Protein AF-A0A8J2UEY0-F1 (afdb_monomer)

InterPro domains:
  IPR007867 Glucose-methanol-choline oxidoreductase, C-terminal [PF05199] (25-129)
  IPR036188 FAD/NAD(P)-binding domain superfamily [SSF51905] (13-135)
  IPR051473 Pyranose 2-oxidase-like [PTHR42784] (18-128)

Sequence (147 aa):
MKNNLNSGRLGPWWVGSHMMGETIPKETNTVSLDDSRKDAWGIPQLKINISYDDNDEKMLKDFFKQMTDMYTAAGFTNIKTGDSGQAPGLDIHEMGGVRMGKDPKTSLLNKWNQLHACPNVFVTDGAILLIGGSHAEKRKKYHLSPE

Organism: NCBI:txid1792502

pLDDT: mean 84.53, std 16.73, range [34.72, 98.19]

Radius of gyration: 22.15 Å; Cα contacts (8 Å, |Δi|>4): 233; chains: 1; bounding box: 42×38×64 Å

Nearest PDB structures (foldseek):
  4mif-assembly1_D  TM=7.862E-01  e=8.552E-04  Phanerodontia chrysosporium
  4mig-assembly1_D  TM=7.782E-01  e=8.058E-04  Phanerodontia chrysosporium
  4mig-assembly1_B  TM=7.901E-01  e=1.222E-03  Phanerodontia chrysosporium
  4mih-assembly2_H  TM=7.857E-01  e=1.222E-03  Phanerodontia chrysosporium
  4mih-assembly1_A  TM=7.819E-01  e=2.493E-03  Phanerodontia chrysosporium

Structure (mmCIF, N/CA/C/O backbone):
data_AF-A0A8J2UEY0-F1
#
_entry.id   AF-A0A8J2UEY0-F1
#
loop_
_atom_site.group_PDB
_atom_site.id
_atom_site.type_symbol
_atom_site.label_atom_id
_atom_site.label_alt_id
_atom_site.label_comp_id
_atom_site.label_asym_id
_atom_site.label_entity_id
_atom_site.label_seq_id
_atom_site.pdbx_PDB_ins_code
_atom_site.Cartn_x
_atom_site.Cartn_y
_atom_site.Cartn_z
_atom_site.occupancy
_atom_site.B_iso_or_equiv
_atom_site.auth_seq_id
_atom_site.auth_comp_id
_atom_site.auth_asym_id
_atom_site.auth_atom_id
_atom_site.pdbx_PDB_model_num
ATOM 1 N N . MET A 1 1 ? -12.991 16.322 -42.342 1.00 48.34 1 MET A N 1
ATOM 2 C CA . MET A 1 1 ? -12.497 15.392 -41.299 1.00 48.34 1 MET A CA 1
ATOM 3 C C . MET A 1 1 ? -12.030 14.033 -41.844 1.00 48.34 1 MET A C 1
ATOM 5 O O . MET A 1 1 ? -11.039 13.539 -41.335 1.00 48.34 1 MET A O 1
ATOM 9 N N . LYS A 1 2 ? -12.642 13.450 -42.895 1.00 51.44 2 LYS A N 1
ATOM 10 C CA . LYS A 1 2 ? -12.191 12.165 -43.492 1.00 51.44 2 LYS A CA 1
ATOM 11 C C . LYS A 1 2 ? -10.880 12.221 -44.304 1.00 51.44 2 LYS A C 1
ATOM 13 O O . LYS A 1 2 ? -10.200 11.210 -44.405 1.00 51.44 2 LYS A O 1
ATOM 18 N N . ASN A 1 3 ? -10.488 13.387 -44.825 1.00 53.50 3 ASN A N 1
ATOM 19 C CA . ASN A 1 3 ? -9.326 13.508 -45.725 1.00 53.50 3 ASN A CA 1
ATOM 20 C C . ASN A 1 3 ? -7.963 13.617 -45.011 1.00 53.50 3 ASN A C 1
ATOM 22 O O . ASN A 1 3 ? -6.942 13.620 -45.683 1.00 53.50 3 ASN A O 1
ATOM 26 N N . ASN A 1 4 ? -7.938 13.672 -43.672 1.00 53.56 4 ASN A N 1
ATOM 27 C CA . ASN A 1 4 ? -6.700 13.767 -42.880 1.00 53.56 4 ASN A CA 1
ATOM 28 C C . ASN A 1 4 ? -6.271 12.427 -42.258 1.00 53.56 4 ASN A C 1
ATOM 30 O O . ASN A 1 4 ? -5.319 12.394 -41.488 1.00 53.56 4 ASN A O 1
ATOM 34 N N . LEU A 1 5 ? -6.967 11.325 -42.558 1.00 59.34 5 LEU A N 1
ATOM 35 C CA . LEU A 1 5 ? -6.636 10.013 -41.990 1.00 59.34 5 LEU A CA 1
ATOM 36 C C . LEU A 1 5 ? -5.441 9.335 -42.687 1.00 59.34 5 LEU A C 1
ATOM 38 O O . LEU A 1 5 ? -4.867 8.424 -42.108 1.00 59.34 5 LEU A O 1
ATOM 42 N N . ASN A 1 6 ? -5.042 9.787 -43.886 1.00 62.38 6 ASN A N 1
ATOM 43 C CA . ASN A 1 6 ? -4.069 9.081 -44.739 1.00 62.38 6 ASN A CA 1
ATOM 44 C C . ASN A 1 6 ? -2.883 9.932 -45.244 1.00 62.38 6 ASN A C 1
ATOM 46 O O . ASN A 1 6 ? -2.154 9.481 -46.122 1.00 62.38 6 ASN A O 1
ATOM 50 N N . SER A 1 7 ? -2.667 11.155 -44.745 1.00 62.59 7 SER A N 1
ATOM 51 C CA . SER A 1 7 ? -1.717 12.108 -45.360 1.00 62.59 7 SER A CA 1
ATOM 52 C C . SER A 1 7 ? -0.508 12.505 -44.501 1.00 62.59 7 SER A C 1
ATOM 54 O O . SER A 1 7 ? 0.116 13.527 -44.771 1.00 62.59 7 SER A O 1
ATOM 56 N N . GLY A 1 8 ? -0.143 11.734 -43.476 1.00 60.62 8 GLY A N 1
ATOM 57 C CA . GLY A 1 8 ? 1.011 12.047 -42.630 1.00 60.62 8 GLY A CA 1
ATOM 58 C C . GLY A 1 8 ? 1.855 10.814 -42.362 1.00 60.62 8 GLY A C 1
ATOM 59 O O . GLY A 1 8 ? 1.344 9.822 -41.853 1.00 60.62 8 GLY A O 1
ATOM 60 N N . ARG A 1 9 ? 3.151 10.884 -42.682 1.00 64.81 9 ARG A N 1
ATOM 61 C CA . ARG A 1 9 ? 4.152 9.918 -42.217 1.00 64.81 9 ARG A CA 1
ATOM 62 C C . ARG A 1 9 ? 3.990 9.791 -40.698 1.00 64.81 9 ARG A C 1
ATOM 64 O O . ARG A 1 9 ? 4.179 10.777 -39.988 1.00 64.81 9 ARG A O 1
ATOM 71 N N . LEU A 1 10 ? 3.549 8.623 -40.228 1.00 71.69 10 LEU A N 1
ATOM 72 C CA . LEU A 1 10 ? 3.275 8.406 -38.810 1.00 71.69 10 LEU A CA 1
ATOM 73 C C . LEU A 1 10 ? 4.551 8.688 -38.008 1.00 71.69 10 LEU A C 1
ATOM 75 O O . LEU A 1 10 ? 5.641 8.257 -38.388 1.00 71.69 10 LEU A O 1
ATOM 79 N N . GLY A 1 11 ? 4.411 9.464 -36.933 1.00 72.31 11 GLY A N 1
ATOM 80 C CA . GLY A 1 11 ? 5.512 9.757 -36.024 1.00 72.31 11 GLY A CA 1
ATOM 81 C C . GLY A 1 11 ? 5.959 8.515 -35.243 1.00 72.31 11 GLY A C 1
ATOM 82 O O . GLY A 1 11 ? 5.310 7.470 -35.309 1.00 72.31 11 GLY A O 1
ATOM 83 N N . PRO A 1 12 ? 7.060 8.614 -34.485 1.00 75.75 12 PRO A N 1
ATOM 84 C CA . PRO A 1 12 ? 7.502 7.534 -33.614 1.00 75.75 12 PRO A CA 1
ATOM 85 C C . PRO A 1 12 ? 6.407 7.177 -32.597 1.00 75.75 12 PRO A C 1
ATOM 87 O O . PRO A 1 12 ? 5.916 8.047 -31.879 1.00 75.75 12 PRO A O 1
ATOM 90 N N . TRP A 1 13 ? 6.044 5.896 -32.519 1.00 81.19 13 TRP A N 1
ATOM 91 C CA . TRP A 1 13 ? 5.051 5.403 -31.562 1.00 81.19 13 TRP A CA 1
ATOM 92 C C . TRP A 1 13 ? 5.713 4.991 -30.257 1.00 81.19 13 TRP A C 1
ATOM 94 O O . TRP A 1 13 ? 6.849 4.497 -30.258 1.00 81.19 13 TRP A O 1
ATOM 104 N N . TRP A 1 14 ? 4.984 5.166 -29.154 1.00 83.44 14 TRP A N 1
ATOM 105 C CA . TRP A 1 14 ? 5.385 4.643 -27.860 1.00 83.44 14 TRP A CA 1
ATOM 106 C C . TRP A 1 14 ? 4.302 3.813 -27.196 1.00 83.44 14 TRP A C 1
ATOM 108 O O . TRP A 1 14 ? 3.113 4.103 -27.308 1.00 83.44 14 TRP A O 1
ATOM 118 N N . VAL A 1 15 ? 4.741 2.806 -26.448 1.00 86.75 15 VAL A N 1
ATOM 119 C CA . VAL A 1 15 ? 3.894 2.092 -25.492 1.00 86.75 15 VAL A CA 1
ATOM 120 C C . VAL A 1 15 ? 4.376 2.412 -24.085 1.00 86.75 15 VAL A C 1
ATOM 122 O O . VAL A 1 15 ? 5.468 2.965 -23.908 1.00 86.75 15 VAL A O 1
ATOM 125 N N . GLY A 1 16 ? 3.569 2.122 -23.072 1.00 87.75 16 GLY A N 1
ATOM 126 C CA . GLY A 1 16 ? 3.983 2.307 -21.693 1.00 87.75 16 GLY A CA 1
ATOM 127 C C . GLY A 1 16 ? 3.303 1.350 -20.734 1.00 87.75 16 GLY A C 1
ATOM 128 O O . GLY A 1 16 ? 2.247 0.808 -21.034 1.00 87.75 16 GLY A O 1
ATOM 129 N N . SER A 1 17 ? 3.927 1.150 -19.578 1.00 89.50 17 SER A N 1
ATOM 130 C CA . SER A 1 17 ? 3.360 0.382 -18.468 1.00 89.50 17 SER A CA 1
ATOM 131 C C . SER A 1 17 ? 3.620 1.108 -17.162 1.00 89.50 17 SER A C 1
ATOM 133 O O . SER A 1 17 ? 4.616 1.824 -17.049 1.00 89.50 17 SER A O 1
ATOM 135 N N . HIS A 1 18 ? 2.751 0.894 -16.185 1.00 86.94 18 HIS A N 1
ATOM 136 C CA . HIS A 1 18 ? 2.961 1.293 -14.798 1.00 86.94 18 HIS A CA 1
ATOM 137 C C . HIS A 1 18 ? 2.797 0.078 -13.881 1.00 86.94 18 HIS A C 1
ATOM 139 O O . HIS A 1 18 ? 2.293 -0.958 -14.318 1.00 86.94 18 HIS A O 1
ATOM 145 N N . MET A 1 19 ? 3.287 0.196 -12.649 1.00 86.56 19 MET A N 1
ATOM 146 C CA . MET A 1 19 ? 3.164 -0.817 -11.602 1.00 86.56 19 MET A CA 1
ATOM 147 C C . MET A 1 19 ? 2.245 -0.296 -10.502 1.00 86.56 19 MET A C 1
ATOM 149 O O . MET A 1 19 ? 2.326 0.872 -10.149 1.00 86.56 19 MET A O 1
ATOM 153 N N . MET A 1 20 ? 1.436 -1.188 -9.942 1.00 85.44 20 MET A N 1
ATOM 154 C CA . MET A 1 20 ? 0.667 -0.987 -8.717 1.00 85.44 20 MET A CA 1
ATOM 155 C C . MET A 1 20 ? 0.982 -2.165 -7.793 1.00 85.44 20 MET A C 1
ATOM 157 O O . MET A 1 20 ? 0.301 -3.187 -7.821 1.00 85.44 20 MET A O 1
ATOM 161 N N . GLY A 1 21 ? 2.096 -2.067 -7.065 1.00 83.62 21 GLY A N 1
ATOM 162 C CA . GLY A 1 21 ? 2.598 -3.155 -6.220 1.00 83.62 21 GLY A CA 1
ATOM 163 C C . GLY A 1 21 ? 1.837 -3.273 -4.899 1.00 83.62 21 GLY A C 1
ATOM 164 O O . GLY A 1 21 ? 1.370 -2.268 -4.379 1.00 83.62 21 GLY A O 1
ATOM 165 N N . GLU A 1 22 ? 1.694 -4.481 -4.355 1.00 86.38 22 GLU A N 1
ATOM 166 C CA . GLU A 1 22 ? 1.096 -4.693 -3.029 1.00 86.38 22 GLU A CA 1
ATOM 167 C C . GLU A 1 22 ? 2.073 -4.317 -1.911 1.00 86.38 22 GLU A C 1
ATOM 169 O O . GLU A 1 22 ? 3.152 -4.901 -1.805 1.00 86.38 22 GLU A O 1
ATOM 174 N N . THR A 1 23 ? 1.646 -3.411 -1.031 1.00 87.31 23 THR A N 1
ATOM 175 C CA . THR A 1 23 ? 2.329 -3.173 0.241 1.00 87.31 23 THR A CA 1
ATOM 176 C C . THR A 1 23 ? 1.755 -4.115 1.289 1.00 87.31 23 THR A C 1
ATOM 178 O O . THR A 1 23 ? 0.576 -4.031 1.635 1.00 87.31 23 THR A O 1
ATOM 181 N N . ILE A 1 24 ? 2.590 -5.000 1.833 1.00 88.56 24 ILE A N 1
ATOM 182 C CA . ILE A 1 24 ? 2.147 -5.963 2.847 1.00 88.56 24 ILE A CA 1
ATOM 183 C C . ILE A 1 24 ? 1.615 -5.222 4.089 1.00 88.56 24 ILE A C 1
ATOM 185 O O . ILE A 1 24 ? 2.270 -4.281 4.556 1.00 88.56 24 ILE A O 1
ATOM 189 N N . PRO A 1 25 ? 0.466 -5.637 4.663 1.00 86.94 25 PRO A N 1
ATOM 190 C CA . PRO A 1 25 ? -0.046 -5.063 5.902 1.00 86.94 25 PRO A CA 1
ATOM 191 C C . PRO A 1 25 ? 0.950 -5.215 7.054 1.00 86.94 25 PRO A C 1
ATOM 193 O O . PRO A 1 25 ? 1.441 -6.309 7.331 1.00 86.94 25 PRO A O 1
ATOM 196 N N . LYS A 1 26 ? 1.220 -4.115 7.759 1.00 88.06 26 LYS A N 1
ATOM 197 C CA . LYS A 1 26 ? 2.144 -4.066 8.902 1.00 88.06 26 LYS A CA 1
ATOM 198 C C . LYS A 1 26 ? 1.445 -3.391 10.070 1.00 88.06 26 LYS A C 1
ATOM 200 O O . LYS A 1 26 ? 0.770 -2.390 9.876 1.00 88.06 26 LYS A O 1
ATOM 205 N N . GLU A 1 27 ? 1.651 -3.879 11.289 1.00 88.94 27 GLU A N 1
ATOM 206 C CA . GLU A 1 27 ? 1.097 -3.229 12.491 1.00 88.94 27 GLU A CA 1
ATOM 207 C C . GLU A 1 27 ? 1.657 -1.815 12.702 1.00 88.94 27 GLU A C 1
ATOM 209 O O . GLU A 1 27 ? 0.991 -0.954 13.269 1.00 88.94 27 GLU A O 1
ATOM 214 N N . THR A 1 28 ? 2.869 -1.556 12.206 1.00 91.12 28 THR A N 1
ATOM 215 C CA . THR A 1 28 ? 3.490 -0.226 12.216 1.00 91.12 28 THR A CA 1
ATOM 216 C C . THR A 1 28 ? 2.821 0.747 11.249 1.00 91.12 28 THR A C 1
ATOM 218 O O . THR A 1 28 ? 2.954 1.958 11.425 1.00 91.12 28 THR A O 1
ATOM 221 N N . ASN A 1 29 ? 2.112 0.234 10.240 1.00 91.62 29 ASN A N 1
ATOM 222 C CA . ASN A 1 29 ? 1.417 1.029 9.242 1.00 91.62 29 ASN A CA 1
ATOM 223 C C . ASN A 1 29 ? 0.030 1.396 9.777 1.00 91.62 29 ASN A C 1
ATOM 225 O O . ASN A 1 29 ? -0.854 0.546 9.872 1.00 91.62 29 ASN A O 1
ATOM 229 N N . THR A 1 30 ? -0.156 2.659 10.156 1.00 92.06 30 THR A N 1
ATOM 230 C CA . THR A 1 30 ? -1.366 3.114 10.849 1.00 92.06 30 THR A CA 1
ATOM 231 C C . THR A 1 30 ? -1.921 4.409 10.272 1.00 92.06 30 THR A C 1
ATOM 233 O O . THR A 1 30 ? -1.206 5.247 9.719 1.00 92.06 30 THR A O 1
ATOM 236 N N . VAL A 1 31 ? -3.231 4.574 10.440 1.00 92.31 31 VAL A N 1
ATOM 237 C CA . VAL A 1 31 ? -3.944 5.835 10.249 1.00 92.31 31 VAL A CA 1
ATOM 238 C C . VAL A 1 31 ? -4.666 6.133 11.554 1.00 92.31 31 VAL A C 1
ATOM 240 O O . VAL A 1 31 ? -5.368 5.274 12.087 1.00 92.31 31 VAL A O 1
ATOM 243 N N . SER A 1 32 ? -4.483 7.335 12.086 1.00 94.25 32 SER A N 1
ATOM 244 C CA . SER A 1 32 ? -5.156 7.796 13.298 1.00 94.25 32 SER A CA 1
ATOM 245 C C . SER A 1 32 ? -5.722 9.197 13.102 1.00 94.25 32 SER A C 1
ATOM 247 O O . SER A 1 32 ? -5.415 9.878 12.125 1.00 94.25 32 SER A O 1
ATOM 249 N N . LEU A 1 33 ? -6.544 9.644 14.046 1.00 97.00 33 LEU A N 1
ATOM 250 C CA . LEU A 1 33 ? -6.919 11.051 14.140 1.00 97.00 33 LEU A CA 1
ATOM 251 C C . LEU A 1 33 ? -5.799 11.835 14.834 1.00 97.00 33 LEU A C 1
ATOM 253 O O . LEU A 1 33 ? -5.086 11.295 15.681 1.00 97.00 33 LEU A O 1
ATOM 257 N N . ASP A 1 34 ? -5.618 13.089 14.439 1.00 97.38 34 ASP A N 1
ATOM 258 C CA . ASP A 1 34 ? -4.728 14.035 15.103 1.00 97.38 34 ASP A CA 1
ATOM 259 C C . ASP A 1 34 ? -5.432 14.650 16.318 1.00 97.38 34 ASP A C 1
ATOM 261 O O . ASP A 1 34 ? -6.549 15.156 16.211 1.00 97.38 34 ASP A O 1
ATOM 265 N N . ASP A 1 35 ? -4.772 14.637 17.475 1.00 95.38 35 ASP A N 1
ATOM 266 C CA . ASP A 1 35 ? -5.359 15.120 18.732 1.00 95.38 35 ASP A CA 1
ATOM 267 C C . ASP A 1 35 ? -5.508 16.650 18.781 1.00 95.38 35 ASP A C 1
ATOM 269 O O . ASP A 1 35 ? -6.272 17.188 19.585 1.00 95.38 35 ASP A O 1
ATOM 273 N N . SER A 1 36 ? -4.759 17.367 17.939 1.00 96.94 36 SER A N 1
ATOM 274 C CA . SER A 1 36 ? -4.624 18.825 18.001 1.00 96.94 36 SER A CA 1
ATOM 275 C C . SER A 1 36 ? -5.113 19.527 16.738 1.00 96.94 36 SER A C 1
ATOM 277 O O . SER A 1 36 ? -5.770 20.569 16.813 1.00 96.94 36 SER A O 1
ATOM 279 N N . ARG A 1 37 ? -4.805 18.966 15.566 1.00 98.00 37 ARG A N 1
ATOM 280 C CA . ARG A 1 37 ? -5.107 19.578 14.276 1.00 98.00 37 ARG A CA 1
ATOM 281 C C . ARG A 1 37 ? -6.494 19.178 13.817 1.00 98.00 37 ARG A C 1
ATOM 283 O O . ARG A 1 37 ? -6.857 18.006 13.795 1.00 98.00 37 ARG A O 1
ATOM 290 N N . LYS A 1 38 ? -7.246 20.179 13.381 1.00 98.19 38 LYS A N 1
ATOM 291 C CA . LYS A 1 38 ? -8.581 20.023 12.812 1.00 98.19 38 LYS A CA 1
ATOM 292 C C . LYS A 1 38 ? -8.623 20.619 11.414 1.00 98.19 38 LYS A C 1
ATOM 294 O O . LYS A 1 38 ? -7.796 21.465 11.069 1.00 98.19 38 LYS A O 1
ATOM 299 N N . ASP A 1 39 ? -9.533 20.137 10.587 1.00 97.06 39 ASP A N 1
ATOM 300 C CA . ASP A 1 39 ? -9.831 20.743 9.296 1.00 97.06 39 ASP A CA 1
ATOM 301 C C . ASP A 1 39 ? -10.714 21.998 9.445 1.00 97.06 39 ASP A C 1
ATOM 303 O O . ASP A 1 39 ? -11.021 22.448 10.555 1.00 97.06 39 ASP A O 1
ATOM 307 N N . ALA A 1 40 ? -11.123 22.579 8.315 1.00 97.88 40 ALA A N 1
ATOM 308 C CA . ALA A 1 40 ? -11.948 23.787 8.279 1.00 97.88 40 ALA A CA 1
ATOM 309 C C . ALA A 1 40 ? -13.344 23.612 8.910 1.00 97.88 40 ALA A C 1
ATOM 311 O O . ALA A 1 40 ? -14.008 24.606 9.201 1.00 97.88 40 ALA A O 1
ATOM 312 N N . TRP A 1 41 ? -13.784 22.372 9.141 1.00 97.44 41 TRP A N 1
ATOM 313 C CA . TRP A 1 41 ? -15.082 22.028 9.723 1.00 97.44 41 TRP A CA 1
ATOM 314 C C . TRP A 1 41 ? -14.964 21.544 11.174 1.00 97.44 41 TRP A C 1
ATOM 316 O O . TRP A 1 41 ? -15.955 21.131 11.774 1.00 97.44 41 TRP A O 1
ATOM 326 N N . GLY A 1 42 ? -13.768 21.623 11.766 1.00 97.25 42 GLY A N 1
ATOM 327 C CA . GLY A 1 42 ? -13.525 21.223 13.149 1.00 97.25 42 GLY A CA 1
ATOM 328 C C . GLY A 1 42 ? -13.377 19.711 13.349 1.00 97.25 42 GLY A C 1
ATOM 329 O O . GLY A 1 42 ? -13.360 19.263 14.501 1.00 97.25 42 GLY A O 1
ATOM 330 N N . ILE A 1 43 ? -13.246 18.935 12.270 1.00 97.75 43 ILE A N 1
ATOM 331 C CA . ILE A 1 43 ? -13.033 17.486 12.317 1.00 97.75 43 ILE A CA 1
ATOM 332 C C . ILE A 1 43 ? -11.530 17.222 12.500 1.00 97.75 43 ILE A C 1
ATOM 334 O O . ILE A 1 43 ? -10.720 17.867 11.829 1.00 97.75 43 ILE A O 1
ATOM 338 N N . PRO A 1 44 ? -11.115 16.321 13.412 1.00 98.19 44 PRO A N 1
ATOM 339 C CA . PRO A 1 44 ? -9.712 15.934 13.553 1.00 98.19 44 PRO A CA 1
ATOM 340 C C . PRO A 1 44 ? -9.093 15.497 12.220 1.00 98.19 44 PRO A C 1
ATOM 342 O O . PRO A 1 44 ? -9.671 14.681 11.502 1.00 98.19 44 PRO A O 1
ATOM 345 N N . GLN A 1 45 ? -7.914 16.028 11.889 1.00 97.75 45 GLN A N 1
ATOM 346 C CA . GLN A 1 45 ? -7.207 15.646 10.663 1.00 97.75 45 GLN A CA 1
ATOM 347 C C . GLN A 1 45 ? -6.674 14.214 10.758 1.00 97.75 45 GLN A C 1
ATOM 349 O O . GLN A 1 45 ? -6.406 13.712 11.8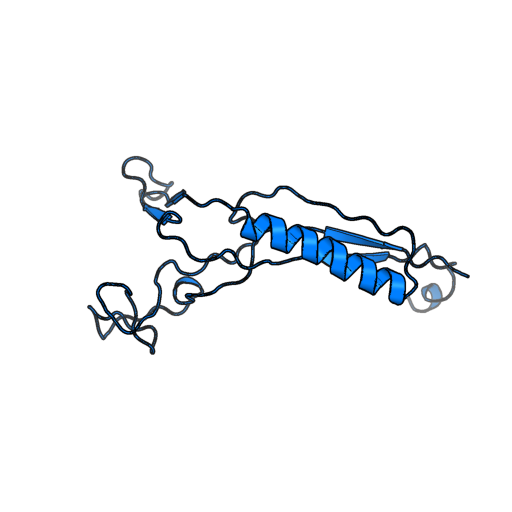48 1.00 97.75 45 GLN A O 1
ATOM 354 N N . LEU A 1 46 ? -6.455 13.567 9.612 1.00 93.88 46 LEU A N 1
ATOM 355 C CA . LEU A 1 46 ? -5.778 12.273 9.575 1.00 93.88 46 LEU A CA 1
ATOM 356 C C . LEU A 1 46 ? -4.274 12.431 9.834 1.00 93.88 46 LEU A C 1
ATOM 358 O O . LEU A 1 46 ? -3.603 13.296 9.266 1.00 93.88 46 LEU A O 1
ATOM 362 N N . LYS A 1 47 ? -3.732 11.537 10.656 1.00 94.00 47 LYS A N 1
ATOM 363 C CA . LYS A 1 47 ? -2.304 11.301 10.843 1.00 94.00 47 LYS A CA 1
ATOM 364 C C . LYS A 1 47 ? -1.973 9.936 10.253 1.00 94.00 47 LYS A C 1
ATOM 366 O O . LYS A 1 47 ? -2.441 8.911 10.740 1.00 94.00 47 LYS A O 1
ATOM 371 N N . ILE A 1 48 ? -1.185 9.944 9.185 1.00 91.69 48 ILE A N 1
ATOM 372 C CA . ILE A 1 48 ? -0.850 8.754 8.403 1.00 91.69 48 ILE A CA 1
ATOM 373 C C . ILE A 1 48 ? 0.607 8.391 8.688 1.00 91.69 48 ILE A C 1
ATOM 375 O O . ILE A 1 48 ? 1.498 9.220 8.505 1.00 91.69 48 ILE A O 1
ATOM 379 N N . ASN A 1 49 ? 0.844 7.164 9.147 1.00 92.44 49 ASN A N 1
ATOM 380 C CA . ASN A 1 49 ? 2.170 6.609 9.393 1.00 92.44 49 ASN A CA 1
ATOM 381 C C . ASN A 1 49 ? 2.342 5.345 8.553 1.00 92.44 49 ASN A C 1
ATOM 383 O O . ASN A 1 49 ? 1.981 4.259 8.994 1.00 92.44 49 ASN A O 1
ATOM 387 N N . ILE A 1 50 ? 2.853 5.498 7.334 1.00 90.44 50 ILE A N 1
ATOM 388 C CA . ILE A 1 50 ? 3.023 4.412 6.364 1.00 90.44 50 ILE A CA 1
ATOM 389 C C . ILE A 1 50 ? 4.407 4.540 5.735 1.00 90.44 50 ILE A C 1
ATOM 391 O O . ILE A 1 50 ? 4.809 5.637 5.344 1.00 90.44 50 ILE A O 1
ATOM 395 N N . SER A 1 51 ? 5.116 3.422 5.594 1.00 89.38 51 SER A N 1
ATOM 396 C CA . SER A 1 51 ? 6.382 3.365 4.864 1.00 89.38 51 SER A CA 1
ATOM 397 C C . SER A 1 51 ? 6.505 2.098 4.022 1.00 89.38 51 SER A C 1
ATOM 399 O O . SER A 1 51 ? 6.000 1.030 4.393 1.00 89.38 51 SER A O 1
ATOM 401 N N . TYR A 1 52 ? 7.231 2.219 2.912 1.00 90.00 52 TYR A N 1
ATOM 402 C CA . TYR A 1 52 ? 7.719 1.071 2.153 1.00 90.00 52 TYR A CA 1
ATOM 403 C C . TYR A 1 52 ? 8.841 0.350 2.907 1.00 90.00 52 TYR A C 1
ATOM 405 O O . TYR A 1 52 ? 9.466 0.918 3.808 1.00 90.00 52 TYR A O 1
ATOM 413 N N . ASP A 1 53 ? 9.091 -0.901 2.539 1.00 90.88 53 ASP A N 1
ATOM 414 C CA . ASP A 1 53 ? 10.235 -1.686 2.989 1.00 90.88 53 ASP A CA 1
ATOM 415 C C . ASP A 1 53 ? 10.965 -2.394 1.835 1.00 90.88 53 ASP A C 1
ATOM 417 O O . ASP A 1 53 ? 10.712 -2.178 0.648 1.00 90.88 53 ASP A O 1
ATOM 421 N N . ASP A 1 54 ? 11.896 -3.273 2.203 1.00 94.50 54 ASP A N 1
ATOM 422 C CA . ASP A 1 54 ? 12.697 -4.055 1.269 1.00 94.50 54 ASP A CA 1
ATOM 423 C C . ASP A 1 54 ? 11.871 -4.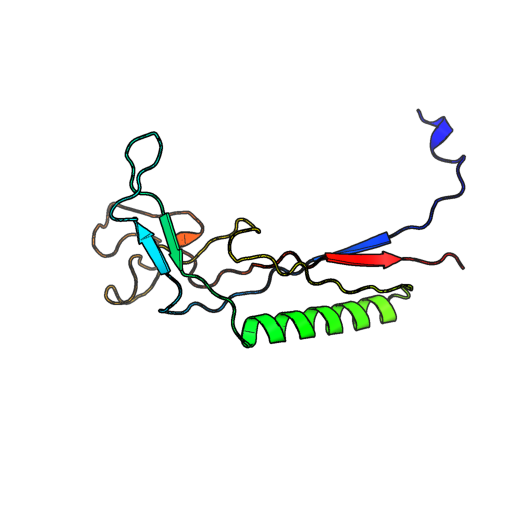926 0.309 1.00 94.50 54 ASP A C 1
ATOM 425 O O . ASP A 1 54 ? 12.349 -5.234 -0.786 1.00 94.50 54 ASP A O 1
ATOM 429 N N . ASN A 1 55 ? 10.677 -5.382 0.701 1.00 93.00 55 ASN A N 1
ATOM 430 C CA .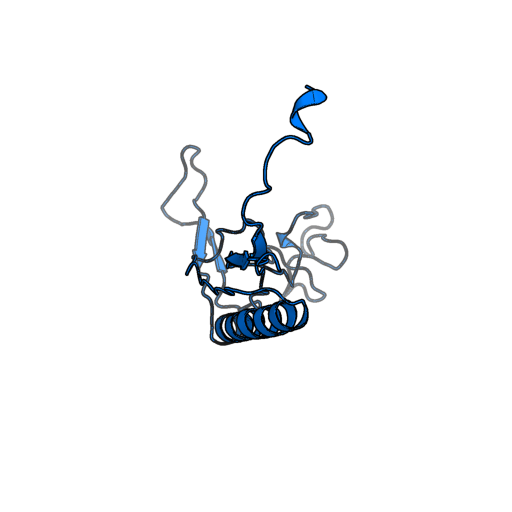 ASN A 1 55 ? 9.810 -6.168 -0.172 1.00 93.00 55 ASN A CA 1
ATOM 431 C C . ASN A 1 55 ? 9.254 -5.299 -1.303 1.00 93.00 55 ASN A C 1
ATOM 433 O O . ASN A 1 55 ? 9.314 -5.705 -2.465 1.00 93.00 55 ASN A O 1
ATOM 437 N N . ASP A 1 56 ? 8.798 -4.091 -0.976 1.00 91.56 56 ASP A N 1
ATOM 438 C CA . ASP A 1 56 ? 8.297 -3.119 -1.951 1.00 91.56 56 ASP A CA 1
ATOM 439 C C . ASP A 1 56 ? 9.390 -2.770 -2.985 1.00 91.56 56 ASP A C 1
ATOM 441 O O . ASP A 1 56 ? 9.163 -2.781 -4.201 1.00 91.56 56 ASP A O 1
ATOM 445 N N . GLU A 1 57 ? 10.627 -2.581 -2.515 1.00 92.38 57 GLU A N 1
ATOM 446 C CA . GLU A 1 57 ? 11.799 -2.314 -3.359 1.00 92.38 57 GLU A CA 1
ATOM 447 C C . GLU A 1 57 ? 12.226 -3.508 -4.225 1.00 92.38 57 GLU A C 1
ATOM 449 O O . GLU A 1 57 ? 12.709 -3.345 -5.352 1.00 92.38 57 GLU A O 1
ATOM 454 N N . LYS A 1 58 ? 12.071 -4.739 -3.730 1.00 95.00 58 LYS A N 1
ATOM 455 C CA . LYS A 1 58 ? 12.342 -5.949 -4.524 1.00 95.00 58 LYS A CA 1
ATOM 456 C C . LYS A 1 58 ? 11.295 -6.141 -5.612 1.00 95.00 58 LYS A C 1
ATOM 458 O O . LYS A 1 58 ? 11.666 -6.411 -6.754 1.00 95.00 58 LYS A O 1
ATOM 463 N N . MET A 1 59 ? 10.021 -5.953 -5.279 1.00 94.81 59 MET A N 1
ATOM 464 C CA . MET A 1 59 ? 8.909 -6.034 -6.225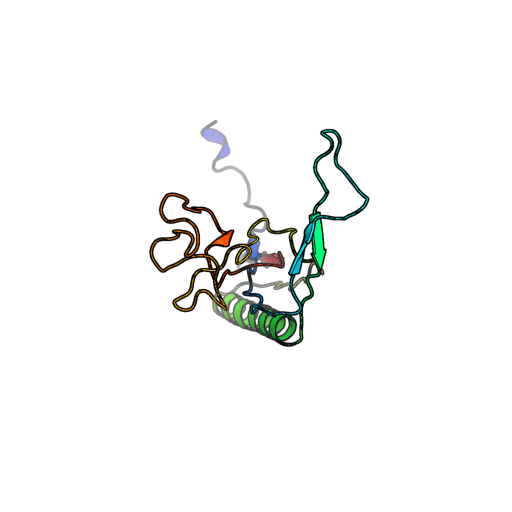 1.00 94.81 59 MET A CA 1
ATOM 465 C C . MET A 1 59 ? 9.067 -5.013 -7.355 1.00 94.81 59 MET A C 1
ATOM 467 O O . MET A 1 59 ? 8.903 -5.351 -8.526 1.00 94.81 59 MET A O 1
ATOM 471 N N . LEU A 1 60 ? 9.495 -3.792 -7.028 1.00 92.62 60 LEU A N 1
ATOM 472 C CA . LEU A 1 60 ? 9.867 -2.794 -8.022 1.00 92.62 60 LEU A CA 1
ATOM 473 C C . LEU A 1 60 ? 10.927 -3.301 -9.008 1.00 92.62 60 LEU A C 1
ATOM 475 O O . LEU A 1 60 ? 10.783 -3.179 -10.228 1.00 92.62 60 LEU A O 1
ATOM 479 N N . LYS A 1 61 ? 12.047 -3.795 -8.472 1.00 94.62 61 LYS A N 1
ATOM 480 C CA . LYS A 1 61 ? 13.185 -4.223 -9.291 1.00 94.62 61 LYS A CA 1
ATOM 481 C C . LYS A 1 61 ? 12.785 -5.378 -10.200 1.00 94.62 61 LYS A C 1
ATOM 483 O O . LYS A 1 61 ? 13.177 -5.386 -11.368 1.00 94.62 61 LYS A O 1
ATOM 488 N N . ASP A 1 62 ? 11.974 -6.302 -9.690 1.00 96.19 62 ASP A N 1
ATOM 489 C CA . ASP A 1 62 ? 11.415 -7.379 -10.498 1.00 96.19 62 ASP A CA 1
ATOM 490 C C . ASP A 1 62 ? 10.501 -6.833 -11.601 1.00 96.19 62 ASP A C 1
ATOM 492 O O . ASP A 1 62 ? 10.738 -7.136 -12.765 1.00 96.19 62 ASP A O 1
ATOM 496 N N . PHE A 1 63 ? 9.566 -5.923 -11.305 1.00 95.06 63 PHE A N 1
ATOM 497 C CA . PHE A 1 63 ? 8.735 -5.283 -12.333 1.00 95.06 63 PHE A CA 1
ATOM 498 C C . PHE A 1 63 ? 9.571 -4.654 -13.456 1.00 95.06 63 PHE A C 1
ATOM 500 O O . PHE A 1 63 ? 9.307 -4.875 -14.642 1.00 95.06 63 PHE A O 1
ATOM 507 N N . PHE A 1 64 ? 10.617 -3.896 -13.116 1.00 95.00 64 PHE A N 1
ATOM 508 C CA . PHE A 1 64 ? 11.497 -3.316 -14.128 1.00 95.00 64 PHE A CA 1
ATOM 509 C C . PHE A 1 64 ? 12.179 -4.373 -14.983 1.00 95.00 64 PHE A C 1
ATOM 511 O O . PHE A 1 64 ? 12.247 -4.195 -16.205 1.00 95.00 64 PHE A O 1
ATOM 518 N N . LYS A 1 65 ? 12.640 -5.463 -14.370 1.00 96.75 65 LYS A N 1
ATOM 519 C CA . LYS A 1 65 ? 13.242 -6.588 -15.077 1.00 96.75 65 LYS A CA 1
ATOM 520 C C . LYS A 1 65 ? 12.223 -7.277 -15.991 1.00 96.75 65 LYS A C 1
ATOM 522 O O . LYS A 1 65 ? 12.422 -7.270 -17.202 1.00 96.75 65 LYS A O 1
ATOM 527 N N . GLN A 1 66 ? 11.112 -7.775 -15.449 1.00 97.38 66 GLN A N 1
ATOM 528 C CA . GLN A 1 66 ? 10.100 -8.538 -16.190 1.00 97.38 66 GLN A CA 1
ATOM 529 C C . GLN A 1 66 ? 9.537 -7.745 -17.367 1.00 97.38 66 GLN A C 1
ATOM 531 O O . GLN A 1 66 ? 9.468 -8.241 -18.490 1.00 97.38 66 GLN A O 1
ATOM 536 N N . MET A 1 67 ? 9.213 -6.467 -17.155 1.00 95.19 67 MET A N 1
ATOM 537 C CA . MET A 1 67 ? 8.723 -5.634 -18.247 1.00 95.19 67 MET A CA 1
ATOM 538 C C . MET A 1 67 ? 9.815 -5.365 -19.284 1.00 95.19 67 MET A C 1
ATOM 540 O O . MET A 1 67 ? 9.505 -5.159 -20.449 1.00 95.19 67 MET A O 1
ATOM 544 N N . THR A 1 68 ? 11.096 -5.293 -18.904 1.00 94.75 68 THR A N 1
ATOM 545 C CA . THR A 1 68 ? 12.183 -5.098 -19.886 1.00 94.75 68 THR A CA 1
ATOM 546 C C . THR A 1 68 ? 12.345 -6.340 -20.738 1.00 94.75 68 THR A C 1
ATOM 548 O O . THR A 1 68 ? 12.382 -6.214 -21.959 1.00 94.75 68 THR A O 1
ATOM 551 N N . ASP A 1 69 ? 12.347 -7.513 -20.113 1.00 96.75 69 ASP A N 1
ATOM 552 C CA . ASP A 1 69 ? 12.454 -8.798 -20.798 1.00 96.75 69 ASP A CA 1
ATOM 553 C C . ASP A 1 69 ? 11.273 -8.994 -21.763 1.00 96.75 69 ASP A C 1
ATOM 555 O O . ASP A 1 69 ? 11.477 -9.276 -22.943 1.00 96.75 69 ASP A O 1
ATOM 559 N N . MET A 1 70 ? 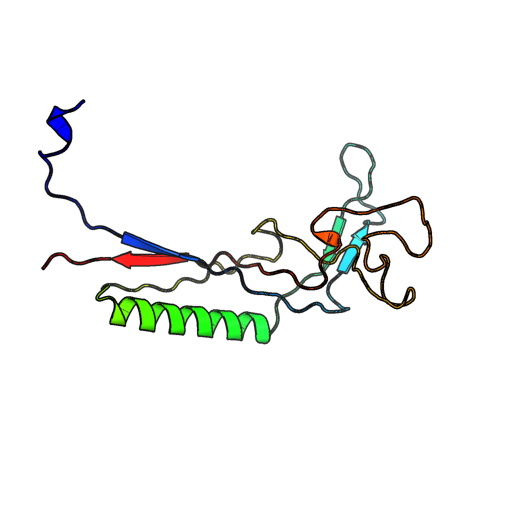10.044 -8.728 -21.305 1.00 96.44 70 MET A N 1
ATOM 560 C CA . MET A 1 70 ? 8.835 -8.829 -22.128 1.00 96.44 70 MET A CA 1
ATOM 561 C C . MET A 1 70 ? 8.863 -7.876 -23.329 1.00 96.44 70 MET A C 1
ATOM 563 O O . MET A 1 70 ? 8.591 -8.293 -24.453 1.00 96.44 70 MET A O 1
ATOM 567 N N . TYR A 1 71 ? 9.202 -6.599 -23.125 1.00 94.12 71 TYR A N 1
ATOM 568 C CA . TYR A 1 71 ? 9.235 -5.645 -24.237 1.00 94.12 71 TYR A CA 1
ATOM 569 C C . TYR A 1 71 ? 10.392 -5.894 -25.203 1.00 94.12 71 TYR A C 1
ATOM 571 O O . TYR A 1 71 ? 10.223 -5.687 -26.402 1.00 94.12 71 TYR A O 1
ATOM 579 N N . THR A 1 72 ? 11.524 -6.400 -24.712 1.00 94.50 72 THR A N 1
ATOM 580 C CA . THR A 1 72 ? 12.629 -6.843 -25.572 1.00 94.50 72 THR A CA 1
ATOM 581 C C . THR A 1 72 ? 12.181 -8.009 -26.450 1.00 94.50 72 THR A C 1
ATOM 583 O O . THR A 1 72 ? 12.363 -7.967 -27.664 1.00 94.50 72 THR A O 1
ATOM 586 N N . ALA A 1 73 ? 11.527 -9.016 -25.862 1.00 96.12 73 ALA A N 1
ATOM 587 C CA . ALA A 1 73 ? 10.993 -10.161 -26.600 1.00 96.12 73 ALA A CA 1
ATOM 588 C C . ALA A 1 73 ? 9.917 -9.760 -27.626 1.00 96.12 73 ALA A C 1
ATOM 590 O O . ALA A 1 73 ? 9.812 -10.381 -28.680 1.00 96.12 73 ALA A O 1
ATOM 591 N N . ALA A 1 74 ? 9.151 -8.703 -27.347 1.00 93.81 74 ALA A N 1
ATOM 592 C CA . ALA A 1 74 ? 8.153 -8.147 -28.259 1.00 93.81 74 ALA A CA 1
ATOM 593 C C . ALA A 1 74 ? 8.733 -7.198 -29.334 1.00 93.81 74 ALA A C 1
ATOM 595 O O . ALA A 1 74 ? 7.967 -6.627 -30.107 1.00 93.81 74 ALA A O 1
ATOM 596 N N . GLY A 1 75 ? 10.058 -7.011 -29.393 1.00 93.12 75 GLY A N 1
ATOM 597 C CA . GLY A 1 75 ? 10.731 -6.223 -30.434 1.00 93.12 75 GLY A CA 1
ATOM 598 C C . GLY A 1 75 ? 10.781 -4.711 -30.188 1.00 93.12 75 GLY A C 1
ATOM 599 O O . GLY A 1 75 ? 11.138 -3.954 -31.089 1.00 93.12 75 GLY A O 1
ATOM 600 N N . PHE A 1 76 ? 10.446 -4.238 -28.984 1.00 90.44 76 PHE A N 1
ATOM 601 C CA . PHE A 1 76 ? 10.573 -2.818 -28.657 1.00 90.44 76 PHE A CA 1
ATOM 602 C C . PHE A 1 76 ? 12.039 -2.428 -28.455 1.00 90.44 76 PHE A C 1
ATOM 604 O O . PHE A 1 76 ? 12.830 -3.159 -27.860 1.00 90.44 76 PHE A O 1
ATOM 611 N N . THR A 1 77 ? 12.383 -1.216 -28.880 1.00 90.19 77 THR A N 1
ATOM 612 C CA . THR A 1 77 ? 13.713 -0.626 -28.707 1.00 90.19 77 THR A CA 1
ATOM 613 C C . THR A 1 77 ? 13.636 0.613 -27.810 1.00 90.19 77 THR A C 1
ATOM 615 O O . THR A 1 77 ? 12.552 1.078 -27.440 1.00 90.19 77 THR A O 1
ATOM 618 N N . ASN A 1 78 ? 14.797 1.149 -27.402 1.00 90.56 78 ASN A N 1
ATOM 619 C CA . ASN A 1 78 ? 14.884 2.338 -26.538 1.00 90.56 78 ASN A CA 1
ATOM 620 C C . ASN A 1 78 ? 14.070 2.193 -25.231 1.00 90.56 78 ASN A C 1
ATOM 622 O O . ASN A 1 78 ? 13.330 3.089 -24.819 1.00 90.56 78 ASN A O 1
ATOM 626 N N . ILE A 1 79 ? 14.184 1.025 -24.596 1.00 90.75 79 ILE A N 1
ATOM 627 C CA . ILE A 1 79 ? 13.473 0.693 -23.363 1.00 90.75 79 ILE A CA 1
ATOM 628 C C . ILE A 1 79 ? 14.064 1.500 -22.200 1.00 90.75 79 ILE A C 1
ATOM 630 O O . ILE A 1 79 ? 15.254 1.390 -21.912 1.00 90.75 79 ILE A O 1
ATOM 634 N N . LYS A 1 80 ? 13.235 2.287 -21.502 1.00 91.81 80 LYS A N 1
ATOM 635 C CA . LYS A 1 80 ? 13.661 3.092 -20.344 1.00 91.81 80 LYS A CA 1
ATOM 636 C C . LYS A 1 80 ? 12.811 2.798 -19.123 1.00 91.81 80 LYS A C 1
ATOM 638 O O . LYS A 1 80 ? 11.596 2.942 -19.199 1.00 91.81 80 LYS A O 1
ATOM 643 N N . THR A 1 81 ? 13.448 2.442 -18.011 1.00 91.12 81 THR A N 1
ATOM 644 C CA . THR A 1 81 ? 12.838 2.301 -16.678 1.00 91.12 81 THR A CA 1
ATOM 645 C C . THR A 1 81 ? 12.886 3.627 -15.921 1.00 91.12 81 THR A C 1
ATOM 647 O O . THR A 1 81 ? 13.857 4.370 -16.056 1.00 91.12 81 THR A O 1
ATOM 650 N N . GLY A 1 82 ? 11.873 3.912 -15.104 1.00 90.06 82 GLY A N 1
ATOM 651 C CA . GLY A 1 82 ? 11.846 5.099 -14.253 1.00 90.06 82 GLY A CA 1
ATOM 652 C C . GLY A 1 82 ? 11.111 4.827 -12.950 1.00 90.06 82 GLY A C 1
ATOM 653 O O . GLY A 1 82 ? 9.990 4.321 -12.964 1.00 90.06 82 GLY A O 1
ATOM 654 N N . ASP A 1 83 ? 11.758 5.166 -11.838 1.00 89.56 83 ASP A N 1
ATOM 655 C CA . ASP A 1 83 ? 11.132 5.215 -10.524 1.00 89.56 83 ASP A CA 1
ATOM 656 C C . ASP A 1 83 ? 10.744 6.662 -10.210 1.00 89.56 83 ASP A C 1
ATOM 658 O O . ASP A 1 83 ? 11.567 7.568 -10.335 1.00 89.56 83 ASP A O 1
ATOM 662 N N . SER A 1 84 ? 9.485 6.878 -9.841 1.00 85.25 84 SER A N 1
ATOM 663 C CA . SER A 1 84 ? 8.971 8.186 -9.446 1.00 85.25 84 SER A CA 1
ATOM 664 C C . SER A 1 84 ? 9.312 8.555 -8.000 1.00 85.25 84 SER A C 1
ATOM 666 O O . SER A 1 84 ? 9.196 9.727 -7.649 1.00 85.25 84 SER A O 1
ATOM 668 N N . GLY A 1 85 ? 9.714 7.590 -7.161 1.00 87.12 85 GLY A N 1
ATOM 669 C CA . GLY A 1 85 ? 10.001 7.811 -5.740 1.00 87.12 85 GLY A CA 1
ATOM 670 C C . GLY A 1 85 ? 8.803 8.350 -4.951 1.00 87.12 85 GLY A C 1
ATOM 671 O O . GLY A 1 85 ? 8.984 9.036 -3.947 1.00 87.12 85 GLY A O 1
ATOM 672 N N . GLN A 1 86 ? 7.582 8.112 -5.438 1.00 85.88 86 GLN A N 1
ATOM 673 C CA . GLN A 1 86 ? 6.360 8.655 -4.851 1.00 85.88 86 GLN A CA 1
ATOM 674 C C . GLN A 1 86 ? 6.138 8.161 -3.423 1.00 85.88 86 GLN A C 1
ATOM 676 O O . GLN A 1 86 ? 6.278 6.973 -3.138 1.00 85.88 86 GLN A O 1
ATOM 681 N N . ALA A 1 87 ? 5.716 9.072 -2.546 1.00 87.44 87 ALA A N 1
ATOM 682 C CA . ALA A 1 87 ? 5.278 8.724 -1.202 1.00 87.44 87 ALA A CA 1
ATOM 683 C C . ALA A 1 87 ? 4.012 7.835 -1.234 1.00 87.44 87 ALA A C 1
ATOM 685 O O . ALA A 1 87 ? 3.225 7.930 -2.184 1.00 87.44 87 ALA A O 1
ATOM 686 N N . PRO A 1 88 ? 3.783 7.000 -0.203 1.00 86.38 88 PRO A N 1
ATOM 687 C CA . PRO A 1 88 ? 2.529 6.264 -0.045 1.00 86.38 88 PRO A CA 1
ATOM 688 C C . PRO A 1 88 ? 1.293 7.182 -0.101 1.00 86.38 88 PRO A C 1
ATOM 690 O O . PRO A 1 88 ? 1.331 8.297 0.420 1.00 86.38 88 PRO A O 1
ATOM 693 N N . GLY A 1 89 ? 0.203 6.701 -0.712 1.00 83.00 89 GLY A N 1
ATOM 694 C CA . GLY A 1 89 ? -1.092 7.405 -0.807 1.00 83.00 89 GLY A CA 1
ATOM 695 C C . GLY A 1 89 ? -1.303 8.292 -2.048 1.00 83.00 89 GLY A C 1
ATOM 696 O O . GLY A 1 89 ? -2.325 8.953 -2.178 1.00 83.00 89 GLY A O 1
ATOM 697 N N . LEU A 1 90 ? -0.354 8.340 -2.992 1.00 85.38 90 LEU A N 1
ATOM 698 C CA . LEU A 1 90 ? -0.487 9.147 -4.223 1.00 85.38 90 LEU A CA 1
ATOM 699 C C . LEU A 1 90 ? -1.187 8.448 -5.413 1.00 85.38 90 LEU A C 1
ATOM 701 O O . LEU A 1 90 ? -1.351 9.066 -6.460 1.00 85.38 90 LEU A O 1
ATOM 705 N N . ASP A 1 91 ? -1.611 7.197 -5.259 1.00 79.88 91 ASP A N 1
ATOM 706 C CA . ASP A 1 91 ? -2.226 6.317 -6.278 1.00 79.88 91 ASP A CA 1
ATOM 707 C C . ASP A 1 91 ? -3.686 5.966 -5.890 1.00 79.88 91 ASP A C 1
ATOM 709 O O . ASP A 1 91 ? -4.309 5.116 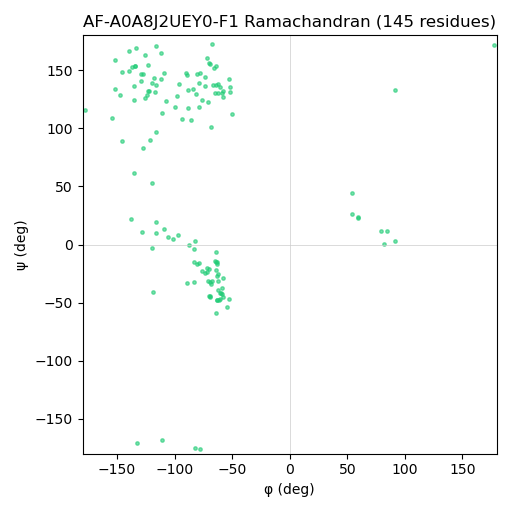-6.516 1.00 79.88 91 ASP A O 1
ATOM 713 N N . ILE A 1 92 ? -4.235 6.643 -4.862 1.00 86.31 92 ILE A N 1
ATOM 714 C CA . ILE A 1 92 ? -5.650 6.706 -4.439 1.00 86.31 92 ILE A CA 1
ATOM 715 C C . ILE A 1 92 ? -6.381 5.375 -4.170 1.00 86.31 92 ILE A C 1
ATOM 717 O O . ILE A 1 92 ? -7.606 5.301 -4.291 1.00 86.31 92 ILE A O 1
ATOM 721 N N . HIS A 1 93 ? -5.659 4.315 -3.812 1.00 87.38 93 HIS A N 1
ATOM 722 C CA . HIS A 1 93 ? -6.232 3.020 -3.397 1.00 87.38 93 HIS A CA 1
ATOM 723 C C . HIS A 1 93 ? -5.833 2.612 -1.962 1.00 87.38 93 HIS A C 1
ATOM 725 O O . HIS A 1 93 ? -5.299 1.526 -1.715 1.00 87.38 93 HIS A O 1
ATOM 731 N N . GLU A 1 94 ? -6.056 3.480 -0.987 1.00 86.25 94 GLU A N 1
ATOM 732 C CA . GLU A 1 94 ? -5.866 3.147 0.421 1.00 86.25 94 GLU A CA 1
ATOM 733 C C . GLU A 1 94 ? -6.859 2.061 0.869 1.00 86.25 94 GLU A C 1
ATOM 735 O O . GLU A 1 94 ? -8.067 2.144 0.639 1.00 86.25 94 GLU A O 1
ATOM 740 N N . MET A 1 95 ? -6.345 1.020 1.528 1.00 89.31 95 MET A N 1
ATOM 741 C CA . MET A 1 95 ? -7.111 -0.163 1.932 1.00 89.31 95 MET A CA 1
ATOM 742 C C . MET A 1 95 ? -6.721 -0.629 3.340 1.00 89.31 95 MET A C 1
ATOM 744 O O . MET A 1 95 ? -5.721 -0.193 3.907 1.00 89.31 95 MET A O 1
ATOM 748 N N . GLY A 1 96 ? -7.531 -1.511 3.929 1.00 89.44 96 GLY A N 1
ATOM 749 C CA . GLY A 1 96 ? -7.217 -2.181 5.199 1.00 89.44 96 GLY A CA 1
ATOM 750 C C . GLY A 1 96 ? -7.503 -1.388 6.479 1.00 89.44 96 GLY A C 1
ATOM 751 O O . GLY A 1 96 ? -7.304 -1.919 7.574 1.00 89.44 96 GLY A O 1
ATOM 752 N N . GLY A 1 97 ? -8.014 -0.155 6.375 1.00 89.44 97 GLY A N 1
ATOM 753 C CA . GLY A 1 97 ? -8.319 0.702 7.530 1.00 89.44 97 GLY A CA 1
ATOM 754 C C . GLY A 1 97 ? -9.387 0.144 8.484 1.00 89.44 97 GLY A C 1
ATOM 755 O O . GLY A 1 97 ? -9.368 0.448 9.674 1.00 89.44 97 GLY A O 1
ATOM 756 N N . VAL A 1 98 ? -10.292 -0.713 7.998 1.00 93.69 98 VAL A N 1
ATOM 757 C CA . VAL A 1 98 ? -11.333 -1.380 8.798 1.00 93.69 98 VAL A CA 1
ATOM 758 C C . VAL A 1 98 ? -11.386 -2.858 8.412 1.00 93.69 98 VAL A C 1
ATOM 760 O O . VAL A 1 98 ? -12.373 -3.379 7.903 1.00 93.69 98 VAL A O 1
ATOM 763 N N . ARG A 1 99 ? -10.264 -3.544 8.630 1.00 92.56 99 ARG A N 1
ATOM 764 C CA . ARG A 1 99 ? -10.034 -4.928 8.200 1.00 92.56 99 ARG A CA 1
ATOM 765 C C . ARG A 1 99 ? -11.121 -5.928 8.619 1.00 92.56 99 ARG A C 1
ATOM 767 O O . ARG A 1 99 ? -11.527 -5.996 9.788 1.00 92.56 99 ARG A O 1
ATOM 774 N N . MET A 1 100 ? -11.498 -6.780 7.665 1.00 94.94 100 MET A N 1
ATOM 775 C CA . MET A 1 100 ? -12.252 -8.009 7.915 1.00 94.94 100 MET A CA 1
ATOM 776 C C . MET A 1 100 ? -11.424 -9.066 8.651 1.00 94.94 100 MET A C 1
ATOM 778 O O . MET A 1 100 ? -10.200 -9.117 8.552 1.00 94.94 100 MET A O 1
ATOM 782 N N . GLY A 1 101 ? -12.100 -9.968 9.356 1.00 93.69 101 GLY A N 1
ATOM 783 C CA . GLY A 1 101 ? -11.494 -11.142 9.967 1.00 93.69 101 GLY A CA 1
ATOM 784 C C . GLY A 1 101 ? -12.491 -11.970 10.771 1.00 93.69 101 GLY A C 1
ATOM 785 O O . GLY A 1 101 ? -13.653 -11.610 10.960 1.00 93.69 101 GLY A O 1
ATOM 786 N N . LYS A 1 102 ? -12.043 -13.149 11.210 1.00 94.75 102 LYS A N 1
ATOM 787 C CA . LYS A 1 102 ? -12.866 -14.057 12.026 1.00 94.75 102 LYS A CA 1
ATOM 788 C C . LYS A 1 102 ? -12.841 -13.692 13.509 1.00 94.75 102 LYS A C 1
ATOM 790 O O . LYS A 1 102 ? -13.824 -13.932 14.198 1.00 94.75 102 LYS A O 1
ATOM 795 N N . ASP A 1 103 ? -11.717 -13.163 13.985 1.00 95.69 103 ASP A N 1
ATOM 796 C CA . ASP A 1 103 ? -11.489 -12.865 15.396 1.00 95.69 103 ASP A CA 1
ATOM 797 C C . ASP A 1 103 ? -11.713 -11.366 15.672 1.00 95.69 103 ASP A C 1
ATOM 799 O O . ASP A 1 103 ? -10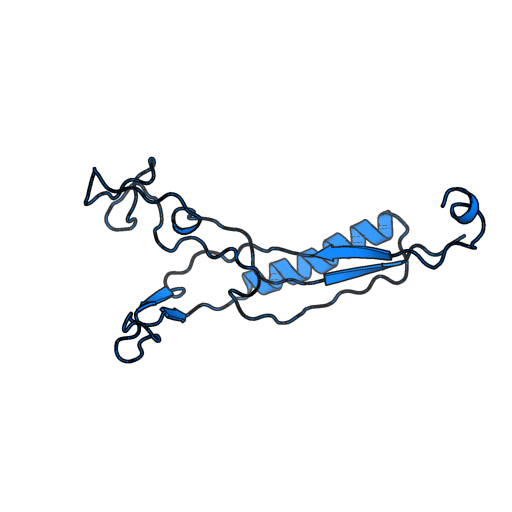.978 -10.538 15.120 1.00 95.69 103 ASP A O 1
ATOM 803 N N . PRO A 1 104 ? -12.681 -10.991 16.529 1.00 95.75 104 PRO A N 1
ATOM 804 C CA . PRO A 1 104 ? -12.953 -9.595 16.870 1.00 95.75 104 PRO A CA 1
ATOM 805 C C . PRO A 1 104 ? -11.801 -8.899 17.610 1.00 95.75 104 PRO A C 1
ATOM 807 O O . PRO A 1 104 ? -11.794 -7.676 17.705 1.00 95.75 104 PRO A O 1
ATOM 810 N N . LYS A 1 105 ? -10.812 -9.638 18.133 1.00 94.69 105 LYS A N 1
ATOM 811 C CA . LYS A 1 105 ? -9.610 -9.039 18.742 1.00 94.69 105 LYS A CA 1
ATOM 812 C C . LYS A 1 105 ? -8.613 -8.522 17.714 1.00 94.69 105 LYS A C 1
ATOM 814 O O . LYS A 1 105 ? -7.783 -7.682 18.037 1.00 94.69 105 LYS A O 1
ATOM 819 N N . THR A 1 106 ? -8.672 -9.045 16.494 1.00 91.69 106 THR A N 1
ATOM 820 C CA . THR A 1 106 ? -7.742 -8.695 15.417 1.00 91.69 106 THR A CA 1
ATOM 821 C C . THR A 1 106 ? -8.453 -8.091 14.214 1.00 91.69 106 THR A C 1
ATOM 823 O O . THR A 1 106 ? -7.797 -7.682 13.270 1.00 91.69 106 THR A O 1
ATOM 826 N N . SER A 1 107 ? -9.780 -7.998 14.209 1.00 94.19 107 SER A N 1
ATOM 827 C CA . SER A 1 107 ? -10.543 -7.439 13.095 1.00 94.19 107 SER A CA 1
ATOM 828 C C . SER A 1 107 ? -11.776 -6.703 13.583 1.00 94.19 107 SER A C 1
ATOM 830 O O . SER A 1 107 ? -12.365 -7.076 14.593 1.00 94.19 107 SER A O 1
ATOM 832 N N . LEU A 1 108 ? -12.170 -5.660 12.855 1.00 95.81 108 LEU A N 1
ATOM 833 C CA . LEU A 1 108 ? -13.369 -4.888 13.182 1.00 95.81 108 LEU A CA 1
ATOM 834 C C . LEU A 1 108 ? -14.606 -5.470 12.501 1.00 95.81 108 LEU A C 1
ATOM 836 O O . LEU A 1 108 ? -15.689 -5.443 13.087 1.00 95.81 108 LEU A O 1
ATOM 840 N N . LEU A 1 109 ? -14.436 -6.040 11.305 1.00 97.06 109 LEU A N 1
ATOM 841 C CA . LEU A 1 109 ? -15.529 -6.595 10.513 1.00 97.06 109 LEU A CA 1
ATOM 842 C C . LEU A 1 109 ? -15.474 -8.117 10.455 1.00 97.06 109 LEU A C 1
ATOM 844 O O . LEU A 1 109 ? -14.400 -8.714 10.399 1.00 97.06 109 LEU A O 1
ATOM 848 N N . ASN A 1 110 ? -16.641 -8.747 10.386 1.00 96.12 110 ASN A N 1
ATOM 849 C CA . ASN A 1 110 ? -16.761 -10.151 10.017 1.00 96.12 110 ASN A CA 1
ATOM 850 C C . ASN A 1 110 ? -16.738 -10.334 8.483 1.00 96.12 110 ASN A C 1
ATOM 852 O O . ASN A 1 110 ? -16.567 -9.384 7.722 1.00 96.12 110 ASN A O 1
ATOM 856 N N . LYS A 1 111 ? -16.944 -11.573 8.015 1.00 95.06 111 LYS A N 1
ATOM 857 C CA . LYS A 1 111 ? -16.933 -11.938 6.582 1.00 95.06 111 LYS A CA 1
ATOM 858 C C . LYS A 1 111 ? -18.031 -11.289 5.717 1.00 95.06 111 LYS A C 1
ATOM 860 O O . LYS A 1 111 ? -18.054 -11.523 4.516 1.00 95.06 111 LYS A O 1
ATOM 865 N N . TRP A 1 112 ? -18.966 -10.563 6.325 1.00 96.06 112 TRP A N 1
ATOM 866 C CA . TRP A 1 112 ? -20.079 -9.877 5.664 1.00 96.06 112 TRP A CA 1
ATOM 867 C C . TRP A 1 112 ? -19.910 -8.353 5.674 1.00 96.06 112 TRP A C 1
ATOM 869 O O . TRP A 1 112 ? -20.872 -7.627 5.444 1.00 96.06 112 TRP A O 1
ATOM 879 N N . ASN A 1 113 ? -18.707 -7.871 5.999 1.00 96.75 113 ASN A N 1
ATOM 880 C CA . ASN A 1 113 ? -18.384 -6.459 6.201 1.00 96.75 113 ASN A CA 1
ATOM 881 C C . ASN A 1 113 ? -19.192 -5.780 7.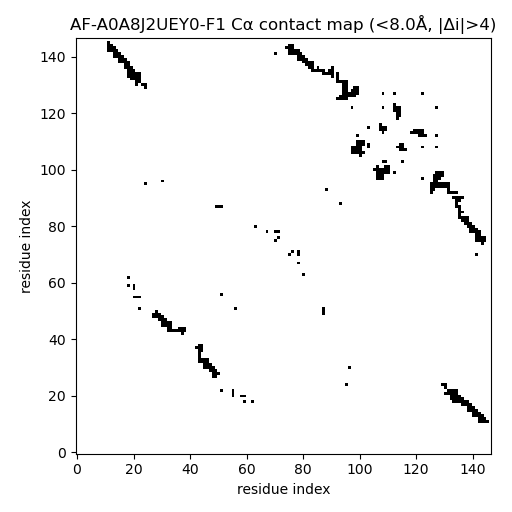319 1.00 96.75 113 ASN A C 1
ATOM 883 O O . ASN A 1 113 ? -19.369 -4.563 7.328 1.00 96.75 113 ASN A O 1
ATOM 887 N N . GLN A 1 114 ? -19.701 -6.571 8.258 1.00 97.69 114 GLN A N 1
ATOM 888 C CA . GLN A 1 114 ? -20.484 -6.117 9.402 1.00 97.69 114 GLN A CA 1
ATOM 889 C C . GLN A 1 114 ? -19.571 -5.974 10.618 1.00 97.69 114 GLN A C 1
ATOM 891 O O . GLN A 1 114 ? -18.754 -6.866 10.867 1.00 97.69 114 GLN A O 1
ATOM 896 N N . LEU A 1 115 ? -19.727 -4.904 11.401 1.00 98.00 115 LEU A N 1
ATOM 897 C CA . LEU A 1 115 ? -18.971 -4.745 12.646 1.00 98.00 115 LEU A CA 1
ATOM 898 C C . LEU A 1 115 ? -19.299 -5.869 13.634 1.00 98.00 115 LEU A C 1
ATOM 900 O O . LEU A 1 115 ? -20.465 -6.102 13.955 1.00 98.00 115 LEU A O 1
ATOM 904 N N . HIS A 1 116 ? -18.267 -6.507 14.198 1.00 97.75 116 HIS A N 1
ATOM 905 C CA . HIS A 1 116 ? -18.450 -7.522 15.249 1.00 97.75 116 HIS A CA 1
ATOM 906 C C . HIS A 1 116 ? -19.176 -6.955 16.474 1.00 97.75 116 HIS A C 1
ATOM 908 O O . HIS A 1 116 ? -20.007 -7.628 17.075 1.00 97.75 116 HIS A O 1
ATOM 914 N N . ALA A 1 117 ? -18.876 -5.703 16.828 1.00 97.31 117 ALA A N 1
ATOM 915 C CA . ALA A 1 117 ? -19.454 -5.025 17.985 1.00 97.31 117 ALA A CA 1
ATOM 916 C C . ALA A 1 117 ? -20.835 -4.397 17.716 1.00 97.31 117 ALA A C 1
ATOM 918 O O . ALA A 1 117 ? -21.521 -4.022 18.664 1.00 97.31 117 ALA A O 1
ATOM 919 N N . CYS A 1 118 ? -21.247 -4.248 16.450 1.00 97.81 118 CYS A N 1
ATOM 920 C CA . CYS A 1 118 ? -22.464 -3.523 16.080 1.00 97.81 118 CYS A CA 1
ATOM 921 C C . CYS A 1 118 ? -23.141 -4.165 14.850 1.00 97.81 118 CYS A C 1
ATOM 923 O O . CYS A 1 118 ? -22.850 -3.788 13.714 1.00 97.81 118 CYS A O 1
ATOM 925 N N . PRO A 1 119 ? -24.050 -5.142 15.049 1.00 95.62 119 PRO A N 1
ATOM 926 C CA . PRO A 1 119 ? -24.601 -5.952 13.957 1.00 95.62 119 PRO A CA 1
ATOM 927 C C . PRO A 1 119 ? -25.432 -5.185 12.915 1.00 95.62 119 PRO A C 1
ATOM 929 O O . PRO A 1 119 ? -25.720 -5.703 11.844 1.00 95.62 119 PRO A O 1
ATOM 932 N N . ASN A 1 120 ? -25.858 -3.960 13.192 1.00 98.00 120 ASN A N 1
ATOM 933 C CA . ASN A 1 120 ? -26.603 -3.137 12.239 1.00 98.00 120 ASN A CA 1
ATOM 934 C C . ASN A 1 120 ? -25.717 -2.136 11.478 1.00 98.00 120 ASN A C 1
ATOM 936 O O . ASN A 1 120 ? -26.253 -1.296 10.759 1.00 98.00 120 ASN A O 1
ATOM 940 N N . VAL A 1 121 ? -24.389 -2.216 11.617 1.00 98.12 121 VAL A N 1
ATOM 941 C CA . VAL A 1 121 ? -23.433 -1.328 10.942 1.00 98.12 121 VAL A CA 1
ATOM 942 C C . VAL A 1 121 ? -22.535 -2.127 10.003 1.00 98.12 121 VAL A C 1
ATOM 944 O O . VAL A 1 121 ? -21.945 -3.140 10.387 1.00 98.12 121 VAL A O 1
ATOM 947 N N . PHE A 1 122 ? -22.419 -1.631 8.772 1.00 97.88 122 PHE A N 1
ATOM 948 C CA . PHE A 1 122 ? -21.668 -2.248 7.684 1.00 97.88 122 PHE A CA 1
ATOM 949 C C . PHE A 1 122 ? -20.723 -1.226 7.049 1.00 97.88 122 PHE A C 1
ATOM 951 O O . PHE A 1 122 ? -21.057 -0.046 6.958 1.00 97.88 122 PHE A O 1
ATOM 958 N N . VAL A 1 123 ? -19.563 -1.691 6.590 1.00 97.06 123 VAL A N 1
ATOM 959 C CA . VAL A 1 123 ? -18.580 -0.898 5.833 1.00 97.06 123 VAL A CA 1
ATOM 960 C C . VAL A 1 123 ? -18.457 -1.502 4.437 1.00 97.06 123 VAL A C 1
ATOM 962 O O . VAL A 1 123 ? -18.465 -2.719 4.300 1.00 97.06 123 VAL A O 1
ATOM 965 N N . THR A 1 124 ? -18.400 -0.698 3.379 1.00 94.75 124 THR A N 1
ATOM 966 C CA . THR A 1 124 ? -18.512 -1.222 2.001 1.00 94.75 124 THR A CA 1
ATOM 967 C C . THR A 1 124 ? -17.525 -0.601 1.013 1.00 94.75 124 THR A C 1
ATOM 969 O O . THR A 1 124 ? -17.780 -0.622 -0.188 1.00 94.75 124 THR A O 1
ATOM 972 N N . ASP A 1 125 ? -16.421 -0.032 1.494 1.00 92.88 125 ASP A N 1
ATOM 973 C CA . ASP A 1 125 ? -15.364 0.571 0.675 1.00 92.88 125 ASP A CA 1
ATOM 974 C C . ASP A 1 125 ? -14.057 -0.248 0.726 1.00 92.88 125 ASP A C 1
ATOM 976 O O . ASP A 1 125 ? -14.036 -1.377 1.216 1.00 92.88 125 ASP A O 1
ATOM 980 N N . GLY A 1 126 ? -12.951 0.309 0.220 1.00 89.38 126 GLY A N 1
ATOM 981 C CA . GLY A 1 126 ? -11.639 -0.348 0.219 1.00 89.38 126 GLY A CA 1
ATOM 982 C C . GLY A 1 126 ? -11.066 -0.640 1.613 1.00 89.38 126 GLY A C 1
ATOM 983 O O . GLY A 1 126 ? -10.194 -1.502 1.747 1.00 89.38 126 GLY A O 1
ATOM 984 N N . ALA A 1 127 ? -11.572 -0.010 2.679 1.00 91.25 127 ALA A N 1
ATOM 985 C CA . ALA A 1 127 ? -11.050 -0.204 4.030 1.00 91.25 127 ALA A CA 1
ATOM 986 C C . ALA A 1 127 ? -11.243 -1.641 4.541 1.00 91.25 127 ALA A C 1
ATOM 988 O O . ALA A 1 127 ? -10.507 -2.080 5.427 1.00 91.25 127 ALA A O 1
ATOM 989 N N . ILE A 1 128 ? -12.202 -2.380 3.973 1.00 91.12 128 ILE A N 1
ATOM 990 C CA . ILE A 1 128 ? -12.516 -3.763 4.357 1.00 91.12 128 ILE A CA 1
ATOM 991 C C . ILE A 1 128 ? -11.457 -4.767 3.882 1.00 91.12 128 ILE A C 1
ATOM 993 O O . ILE A 1 128 ? -11.341 -5.863 4.443 1.00 91.12 128 ILE A O 1
ATOM 997 N N . LEU A 1 129 ? -10.717 -4.421 2.825 1.00 84.81 129 LEU A N 1
ATOM 998 C CA . LEU A 1 129 ? -9.811 -5.328 2.131 1.00 84.81 129 LEU A CA 1
ATOM 999 C C . LEU A 1 129 ? -8.507 -5.465 2.920 1.00 84.81 129 LEU A C 1
ATOM 1001 O O . LEU A 1 129 ? -7.795 -4.494 3.145 1.00 84.81 129 LEU A O 1
ATOM 1005 N N . LEU A 1 130 ? -8.210 -6.693 3.356 1.00 70.12 130 LEU A N 1
ATOM 1006 C CA . LEU A 1 130 ? -6.976 -7.037 4.076 1.00 70.12 130 LEU A CA 1
ATOM 1007 C C . LEU A 1 130 ? -5.735 -6.956 3.189 1.00 70.12 130 LEU A C 1
ATOM 1009 O O . LEU A 1 130 ? -4.649 -6.681 3.682 1.00 70.12 130 LEU A O 1
ATOM 1013 N N . ILE A 1 131 ? -5.916 -7.264 1.910 1.00 61.25 131 ILE A N 1
ATOM 1014 C CA . ILE A 1 131 ? -4.887 -7.249 0.882 1.00 61.25 131 ILE A CA 1
ATOM 1015 C C . ILE A 1 131 ? -5.358 -6.306 -0.207 1.00 61.25 131 ILE A C 1
ATOM 1017 O O . ILE A 1 131 ? -6.519 -6.340 -0.624 1.00 61.25 131 ILE A O 1
ATOM 1021 N N . GLY A 1 132 ? -4.463 -5.429 -0.614 1.00 52.94 132 GLY A N 1
ATOM 1022 C CA . GLY A 1 132 ? -4.802 -4.311 -1.454 1.00 52.94 132 GLY A CA 1
ATOM 1023 C C . GLY A 1 132 ? -3.583 -3.875 -2.237 1.00 52.94 132 GLY A C 1
ATOM 1024 O O . GLY A 1 132 ? -2.635 -3.350 -1.664 1.00 52.94 132 GLY A O 1
ATOM 1025 N N . GLY A 1 133 ? -3.601 -4.136 -3.543 1.00 45.69 133 GLY A N 1
ATOM 1026 C CA . GLY A 1 133 ? -2.555 -3.695 -4.459 1.00 45.69 133 GLY A CA 1
ATOM 1027 C C . GLY A 1 133 ? -2.511 -2.172 -4.588 1.00 45.69 133 GLY A C 1
ATOM 1028 O O . GLY A 1 133 ? -3.550 -1.521 -4.506 1.00 45.69 133 GLY A O 1
ATOM 1029 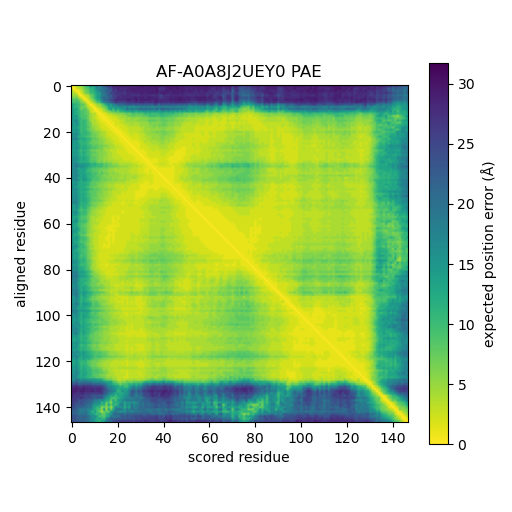N N . SER A 1 134 ? -1.313 -1.665 -4.890 1.00 43.97 134 SER A N 1
ATOM 1030 C CA . SER A 1 134 ? -0.816 -0.279 -5.013 1.00 43.97 134 SER A CA 1
ATOM 1031 C C . SER A 1 134 ? -0.229 0.276 -3.703 1.00 43.97 134 SER A C 1
ATOM 1033 O O . SER A 1 134 ? -0.836 0.167 -2.644 1.00 43.97 134 SER A O 1
ATOM 1035 N N . HIS A 1 135 ? 0.948 0.909 -3.705 1.00 46.59 135 HIS A N 1
ATOM 1036 C CA . HIS A 1 135 ? 1.241 2.119 -4.480 1.00 46.59 135 HIS A CA 1
ATOM 1037 C C . HIS A 1 135 ? 2.712 2.267 -4.878 1.00 46.59 135 HIS A C 1
ATOM 1039 O O . HIS A 1 135 ? 3.601 2.165 -4.043 1.00 46.59 135 HIS A O 1
ATOM 1045 N N . ALA A 1 136 ? 2.932 2.609 -6.146 1.00 36.09 136 ALA A N 1
ATOM 1046 C CA . ALA A 1 136 ? 3.885 3.618 -6.608 1.00 36.09 136 ALA A CA 1
ATOM 1047 C C . ALA A 1 136 ? 3.729 3.692 -8.127 1.00 36.09 136 ALA A C 1
ATOM 1049 O O . ALA A 1 136 ? 4.044 2.725 -8.824 1.00 36.09 136 ALA A O 1
ATOM 1050 N N . GLU A 1 137 ? 3.289 4.830 -8.662 1.00 34.72 137 GLU A N 1
ATOM 1051 C CA . GLU A 1 137 ? 3.184 5.000 -10.103 1.00 34.72 137 GLU A CA 1
ATOM 1052 C C . GLU A 1 137 ? 4.593 5.037 -10.699 1.00 34.72 137 GLU A C 1
ATOM 1054 O O . GLU A 1 137 ? 5.295 6.050 -10.648 1.00 34.72 137 GLU A O 1
ATOM 1059 N N . LYS A 1 138 ? 5.037 3.925 -11.279 1.00 50.31 138 LYS A N 1
ATOM 1060 C CA . LYS A 1 138 ? 6.370 3.832 -11.884 1.00 50.31 138 LYS A CA 1
ATOM 1061 C C . LYS A 1 138 ? 6.234 3.591 -13.369 1.00 50.31 138 LYS A C 1
ATOM 1063 O O . LYS A 1 138 ? 5.964 2.485 -13.833 1.00 50.31 138 LYS A O 1
ATOM 1068 N N . ARG A 1 139 ? 6.332 4.688 -14.120 1.00 43.75 139 ARG A N 1
ATOM 1069 C CA . ARG A 1 139 ? 6.078 4.701 -15.557 1.00 43.75 139 ARG A CA 1
ATOM 1070 C C . ARG A 1 139 ? 7.266 4.152 -16.321 1.00 43.75 139 ARG A C 1
ATOM 1072 O O . ARG A 1 139 ? 8.418 4.522 -16.103 1.00 43.75 139 ARG A O 1
ATOM 1079 N N . LYS A 1 140 ? 6.946 3.361 -17.329 1.00 43.84 140 LYS A N 1
ATOM 1080 C CA . LYS A 1 140 ? 7.884 2.891 -18.330 1.00 43.84 140 LYS A CA 1
ATOM 1081 C C . LYS A 1 140 ? 7.375 3.303 -19.703 1.00 43.84 140 LYS A C 1
ATOM 1083 O O . LYS A 1 140 ? 6.187 3.148 -19.966 1.00 43.84 140 LYS A O 1
ATOM 1088 N N . LYS A 1 141 ? 8.239 3.884 -20.539 1.00 49.00 141 LYS A N 1
ATOM 1089 C CA . LYS A 1 141 ? 7.933 4.305 -21.918 1.00 49.00 141 LYS A CA 1
ATOM 1090 C C . LYS A 1 141 ? 8.828 3.527 -22.882 1.00 49.00 141 LYS A C 1
ATOM 1092 O O . LYS A 1 141 ? 9.995 3.291 -22.574 1.00 49.00 141 LYS A O 1
ATOM 1097 N N . TYR A 1 142 ? 8.289 3.163 -24.036 1.00 60.78 142 TYR A N 1
ATOM 1098 C CA . TYR A 1 142 ? 8.929 2.280 -25.018 1.00 60.78 142 TYR A CA 1
ATOM 1099 C C . TYR A 1 142 ? 8.776 2.847 -26.413 1.00 60.78 142 TYR A C 1
ATOM 1101 O O . TYR A 1 142 ? 7.799 3.540 -26.642 1.00 60.78 142 TYR A O 1
ATOM 1109 N N . HIS A 1 143 ? 9.669 2.534 -27.346 1.00 52.53 143 HIS A N 1
ATOM 1110 C CA . HIS A 1 143 ? 9.543 2.948 -28.740 1.00 52.53 143 HIS A CA 1
ATOM 1111 C C . HIS A 1 143 ? 9.469 1.720 -29.655 1.00 52.53 143 HIS A C 1
ATOM 1113 O O . HIS A 1 143 ? 10.201 0.753 -29.454 1.00 52.53 143 HIS A O 1
ATOM 1119 N N . LEU A 1 144 ? 8.593 1.758 -30.660 1.00 51.28 144 LEU A N 1
ATOM 1120 C CA . LEU A 1 144 ? 8.700 0.876 -31.823 1.00 51.28 144 LEU A CA 1
ATOM 1121 C C . LEU A 1 144 ? 9.488 1.641 -32.882 1.00 51.28 144 LEU A C 1
ATOM 1123 O O . LEU A 1 144 ? 8.974 2.621 -33.428 1.00 51.28 144 LEU A O 1
ATOM 1127 N N . SER A 1 145 ? 10.734 1.238 -33.134 1.00 43.62 145 SER A N 1
ATOM 1128 C CA . SER A 1 145 ? 11.453 1.752 -34.299 1.00 43.62 145 SER A CA 1
ATOM 1129 C C . SER A 1 145 ? 10.767 1.230 -35.563 1.00 43.62 145 SER A C 1
ATOM 1131 O O . SER A 1 145 ? 10.421 0.048 -35.597 1.00 43.62 145 SER A O 1
ATOM 1133 N N . PRO A 1 146 ? 10.570 2.064 -36.594 1.00 46.03 146 PRO A N 1
ATOM 1134 C CA . PRO A 1 146 ? 10.220 1.546 -37.907 1.00 46.03 146 PRO A CA 1
ATOM 1135 C C . PRO A 1 146 ? 11.391 0.695 -38.413 1.00 46.03 146 PRO A C 1
ATOM 1137 O O . PRO A 1 146 ? 12.542 1.109 -38.250 1.00 46.03 146 PRO A O 1
ATOM 1140 N N . GLU A 1 147 ? 11.095 -0.466 -38.998 1.00 44.62 147 GLU A N 1
ATOM 1141 C CA . GLU A 1 147 ? 12.004 -1.068 -39.983 1.00 44.62 147 GLU A CA 1
ATOM 1142 C C . GLU A 1 147 ? 12.206 -0.114 -41.171 1.00 44.62 147 GLU A C 1
ATOM 1144 O O . GLU A 1 147 ? 11.226 0.574 -41.559 1.00 44.62 147 GLU A O 1
#

Foldseek 3Di:
DVVPPPPDDDDWDKDKDWFFAWDADDPQFDKDFDPPDDDPVRHTDIDTGDDGDPVNVVVLVVVLVVVVVVCVVVQWPPKDWFFPPDDPCPVPQDAQQQEEDDDLVVGQAHPQQAGPVHRVDGDDGRHHDNITTDDDTIMIMITRDDD

Solvent-accessible surface area (backbone atoms only — not comparable to full-atom values): 9054 Å² total; per-residue (Å²): 126,81,82,71,79,82,77,67,86,79,73,86,49,70,53,71,50,70,46,59,48,61,60,79,83,47,93,79,51,44,76,43,72,34,95,81,50,53,49,99,84,68,47,59,32,80,40,78,42,73,82,85,54,72,65,51,56,47,53,49,54,47,51,54,48,55,55,48,54,52,39,48,76,72,65,44,39,81,77,47,83,47,82,65,82,61,64,83,75,80,72,79,53,75,49,36,81,48,22,46,38,91,49,71,92,83,16,53,12,30,97,81,34,27,30,69,94,39,84,90,43,73,62,91,62,53,28,42,33,71,73,46,59,36,61,42,75,28,56,30,51,33,29,53,73,82,130

Secondary structure (DSSP, 8-state):
-GGGSSSS-PPPEEEEE---PBPPP-TT-EEEEEEEEE-TTSPEEEEEE----HHHHHHHHHHHHHHHHHHHHTT-EEEE-----PPTTTTS----TT-B-S-TTT-SB-TTSEETTEEEEE--SGGG-SS-B------EEEEE---

Mean predicted aligned error: 8.1 Å